Protein AF-A0A1G7J1R3-F1 (afdb_monomer_lite)

Secondary structure (DSSP, 8-state):
---------------TTTHHHHHHHHHHHHHHHTTT-HHHHHHHHHHHHHHHHHHHHHHHHHHHHHHHTT-PPP---

Structure (mmCIF, N/CA/C/O backbone):
data_AF-A0A1G7J1R3-F1
#
_entry.id   AF-A0A1G7J1R3-F1
#
loop_
_atom_site.group_PDB
_atom_site.id
_atom_site.type_symbol
_atom_site.label_atom_id
_atom_site.label_alt_id
_atom_site.label_comp_id
_atom_site.label_asym_id
_atom_site.label_entity_id
_atom_site.label_seq_id
_atom_site.pdbx_PDB_ins_code
_atom_site.Cartn_x
_atom_site.Cartn_y
_atom_site.Cartn_z
_atom_site.occupancy
_atom_site.B_iso_or_equiv
_atom_site.auth_seq_id
_atom_site.auth_comp_id
_atom_site.auth_asym_id
_atom_site.auth_atom_id
_atom_site.pdbx_PDB_model_num
ATOM 1 N N . MET A 1 1 ? 5.864 39.466 28.594 1.00 42.09 1 MET A N 1
ATOM 2 C CA . MET A 1 1 ? 5.054 38.347 28.068 1.00 42.09 1 MET A CA 1
ATOM 3 C C . MET A 1 1 ? 5.972 37.396 27.322 1.00 42.09 1 MET A C 1
ATOM 5 O O . MET A 1 1 ? 6.437 37.727 26.241 1.00 42.09 1 MET A O 1
ATOM 9 N N . HIS A 1 2 ? 6.296 36.266 27.947 1.00 38.28 2 HIS A N 1
ATOM 10 C CA . HIS A 1 2 ? 7.037 35.174 27.325 1.00 38.28 2 HIS A CA 1
ATOM 11 C C . HIS A 1 2 ? 6.091 34.399 26.403 1.00 38.28 2 HIS A C 1
ATOM 13 O O . HIS A 1 2 ? 5.106 33.850 26.888 1.00 38.28 2 HIS A O 1
ATOM 19 N N . HIS A 1 3 ? 6.399 34.318 25.109 1.00 47.00 3 HIS A N 1
ATOM 20 C CA . HIS A 1 3 ? 5.863 33.260 24.257 1.00 47.00 3 HIS A CA 1
ATOM 21 C C . HIS A 1 3 ? 6.993 32.271 23.987 1.00 47.00 3 HIS A C 1
ATOM 23 O O . HIS A 1 3 ? 7.872 32.493 23.159 1.00 47.00 3 HIS A O 1
ATOM 29 N N . LEU A 1 4 ? 6.989 31.215 24.797 1.00 47.25 4 LEU A N 1
ATOM 30 C CA . LEU A 1 4 ? 7.787 30.014 24.616 1.00 47.25 4 LEU A CA 1
ATOM 31 C C . LEU A 1 4 ? 7.338 29.345 23.313 1.00 47.25 4 LEU A C 1
ATOM 33 O O . LEU A 1 4 ? 6.170 28.994 23.172 1.00 47.25 4 LEU A O 1
ATOM 37 N N . ASN A 1 5 ? 8.270 29.185 22.378 1.00 50.75 5 ASN A N 1
ATOM 38 C CA . ASN A 1 5 ? 8.136 28.261 21.261 1.00 50.75 5 ASN A CA 1
ATOM 39 C C . ASN A 1 5 ? 8.281 26.837 21.835 1.00 50.75 5 ASN A C 1
ATOM 41 O O . ASN A 1 5 ? 9.353 26.535 22.371 1.00 50.75 5 ASN A O 1
ATOM 45 N N . PRO A 1 6 ? 7.249 25.975 21.817 1.00 54.38 6 PRO A N 1
ATOM 46 C CA . PRO A 1 6 ? 7.392 24.605 22.281 1.00 54.38 6 PRO A CA 1
ATOM 47 C C . PRO A 1 6 ? 8.239 23.859 21.254 1.00 54.38 6 PRO A C 1
ATOM 49 O O . PRO A 1 6 ? 7.835 23.685 20.105 1.00 54.38 6 PRO A O 1
ATOM 52 N N . GLY A 1 7 ? 9.442 23.467 21.666 1.00 44.81 7 GLY A N 1
ATOM 53 C CA . GLY A 1 7 ? 10.327 22.646 20.859 1.00 44.81 7 GLY A CA 1
ATOM 54 C C . GLY A 1 7 ? 9.624 21.358 20.447 1.00 44.81 7 GLY A C 1
ATOM 55 O O . GLY A 1 7 ? 9.309 20.521 21.289 1.00 44.81 7 GLY A O 1
ATOM 56 N N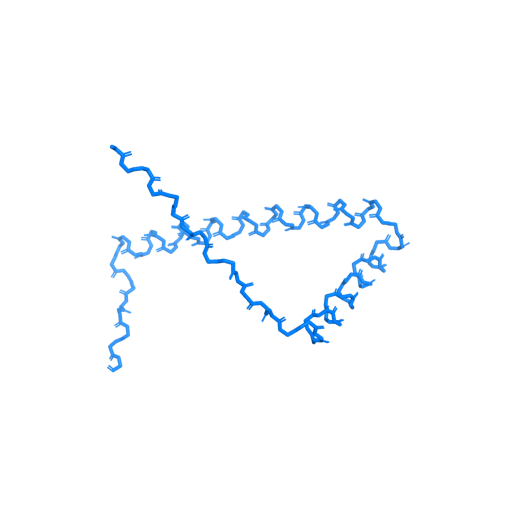 . TYR A 1 8 ? 9.422 21.187 19.144 1.00 55.62 8 TYR A N 1
ATOM 57 C CA . TYR A 1 8 ? 9.367 19.852 18.574 1.00 55.62 8 TYR A CA 1
ATOM 58 C C . TYR A 1 8 ? 10.775 19.268 18.725 1.00 55.62 8 TYR A C 1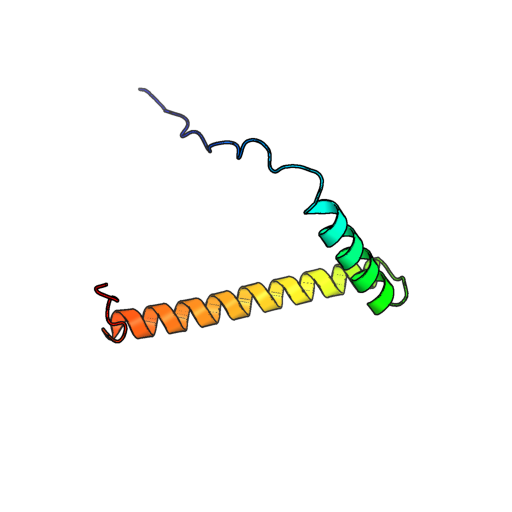
ATOM 60 O O . TYR A 1 8 ? 11.722 19.861 18.196 1.00 55.62 8 TYR A O 1
ATOM 68 N N . PRO A 1 9 ? 10.969 18.165 19.465 1.00 53.78 9 PRO A N 1
ATOM 69 C CA . PRO A 1 9 ? 12.235 17.463 19.410 1.00 53.78 9 PRO A CA 1
ATOM 70 C C . PRO A 1 9 ? 12.404 16.967 17.972 1.00 53.78 9 PRO A C 1
ATOM 72 O O . PRO A 1 9 ? 11.696 16.066 17.526 1.00 53.78 9 PRO A O 1
ATOM 75 N N . MET A 1 10 ? 13.320 17.600 17.235 1.00 52.84 10 MET A N 1
ATOM 76 C CA . MET A 1 10 ? 13.930 17.022 16.042 1.00 52.84 10 MET A CA 1
ATOM 77 C C . MET A 1 10 ? 14.353 15.601 16.412 1.00 52.84 10 MET A C 1
ATOM 79 O O . MET A 1 10 ? 15.219 15.422 17.271 1.00 52.84 10 MET A O 1
ATOM 83 N N . MET A 1 11 ? 13.704 14.598 15.818 1.00 52.75 11 MET A N 1
ATOM 84 C CA . MET A 1 11 ? 14.154 13.210 15.873 1.00 52.75 11 MET A CA 1
ATOM 85 C C . MET A 1 11 ? 15.559 13.167 15.274 1.00 52.75 11 MET A C 1
ATOM 87 O O . MET A 1 11 ? 15.747 13.186 14.062 1.00 52.75 11 MET A O 1
ATOM 91 N N . SER A 1 12 ? 16.546 13.197 16.162 1.00 52.12 12 SER A N 1
ATOM 92 C CA . SER A 1 12 ? 17.957 13.045 15.854 1.00 52.12 12 SER A CA 1
ATOM 93 C C . SER A 1 12 ? 18.194 11.646 15.285 1.00 52.12 12 SER A C 1
ATOM 95 O O . SER A 1 12 ? 17.981 10.666 15.991 1.00 52.12 12 SER A O 1
ATOM 97 N N . ALA A 1 13 ? 18.639 11.608 14.025 1.00 54.62 13 ALA A N 1
ATOM 98 C CA . ALA A 1 13 ? 19.343 10.527 13.329 1.00 54.62 13 ALA A CA 1
ATOM 99 C C . ALA A 1 13 ? 18.815 9.094 13.562 1.00 54.62 13 ALA A C 1
ATOM 101 O O . ALA A 1 13 ? 19.279 8.384 14.454 1.00 54.62 13 ALA A O 1
ATOM 102 N N . ARG A 1 14 ? 17.909 8.625 12.688 1.00 54.66 14 ARG A N 1
ATOM 103 C CA . ARG A 1 14 ? 17.821 7.177 12.413 1.00 54.66 14 ARG A CA 1
ATOM 104 C C . ARG A 1 14 ? 19.127 6.749 11.722 1.00 54.66 14 ARG A C 1
ATOM 106 O O . ARG A 1 14 ? 19.665 7.546 10.957 1.00 54.66 14 ARG A O 1
ATOM 113 N N . PRO A 1 15 ? 19.656 5.543 11.985 1.00 48.69 15 PRO A N 1
ATOM 114 C CA . PRO A 1 15 ? 20.791 5.025 11.229 1.00 48.69 15 PRO A CA 1
ATOM 115 C C . PRO A 1 15 ? 20.370 4.886 9.756 1.00 48.69 15 PRO A C 1
ATOM 117 O O . PRO A 1 15 ? 19.545 4.042 9.421 1.00 48.69 15 PRO A O 1
ATOM 120 N N . GLU A 1 16 ? 20.881 5.769 8.896 1.00 57.09 16 GLU A N 1
ATOM 121 C CA . GLU A 1 16 ? 20.558 5.864 7.462 1.00 57.09 16 GLU A CA 1
ATOM 122 C C . GLU A 1 16 ? 21.232 4.760 6.625 1.00 57.09 16 GLU A C 1
ATOM 124 O O . GLU A 1 16 ? 21.938 5.061 5.668 1.00 57.09 16 GLU A O 1
ATOM 129 N N . SER A 1 17 ? 21.084 3.477 6.968 1.00 58.22 17 SER A N 1
ATOM 130 C CA . SER A 1 17 ? 21.688 2.438 6.111 1.00 58.22 17 SER A CA 1
ATOM 131 C C . SER A 1 17 ? 20.928 1.130 5.938 1.00 58.22 17 SER A C 1
ATOM 133 O O . SER A 1 17 ? 21.178 0.467 4.945 1.00 58.22 17 SER A O 1
ATOM 135 N N . ASP A 1 18 ? 19.984 0.772 6.814 1.00 58.53 18 ASP A N 1
ATOM 136 C CA . ASP A 1 18 ? 19.274 -0.519 6.684 1.00 58.53 18 ASP A CA 1
ATOM 137 C C . ASP A 1 18 ? 17.781 -0.349 6.339 1.00 58.53 18 ASP A C 1
ATOM 139 O O . ASP A 1 18 ? 17.192 -1.184 5.655 1.00 58.53 18 ASP A O 1
ATOM 143 N N . ASP A 1 19 ? 17.157 0.749 6.785 1.00 61.28 19 ASP A N 1
ATOM 144 C CA . ASP A 1 19 ? 15.756 1.069 6.466 1.00 61.28 19 ASP A CA 1
ATOM 145 C C . ASP A 1 19 ? 15.585 1.536 5.004 1.00 61.28 19 ASP A C 1
ATOM 147 O O . ASP A 1 19 ? 14.506 1.375 4.430 1.00 61.28 19 ASP A O 1
ATOM 151 N N . ASP A 1 20 ? 16.642 2.099 4.407 1.00 66.44 20 ASP A N 1
ATOM 152 C CA . ASP A 1 20 ? 16.642 2.628 3.035 1.00 66.44 20 ASP A CA 1
ATOM 153 C C . ASP A 1 20 ? 16.643 1.491 2.002 1.00 66.44 20 ASP A C 1
ATOM 155 O O . ASP A 1 20 ? 15.812 1.474 1.098 1.00 66.44 20 ASP A O 1
ATOM 159 N N . ASP A 1 21 ? 17.456 0.451 2.222 1.00 79.25 21 ASP A N 1
ATOM 160 C CA . ASP A 1 21 ? 17.512 -0.737 1.358 1.00 79.25 21 ASP A CA 1
ATOM 161 C C . ASP A 1 21 ? 16.154 -1.457 1.272 1.00 79.25 21 ASP A C 1
ATOM 163 O O . ASP A 1 21 ? 15.727 -1.913 0.206 1.00 79.25 21 ASP A O 1
ATOM 167 N N . GLY A 1 22 ? 15.444 -1.555 2.401 1.00 91.62 22 GLY A N 1
ATOM 168 C CA . GLY A 1 22 ? 14.110 -2.153 2.449 1.00 91.62 22 GLY A CA 1
ATOM 169 C C . GLY A 1 22 ? 13.050 -1.292 1.760 1.00 91.62 22 GLY A C 1
ATOM 170 O O . GLY A 1 22 ? 12.147 -1.826 1.107 1.00 91.62 22 GLY A O 1
ATOM 171 N N . LEU A 1 23 ? 13.166 0.032 1.888 1.00 92.88 23 LEU A N 1
ATOM 172 C CA . LEU A 1 23 ? 12.267 0.974 1.236 1.00 92.88 23 LEU A CA 1
ATOM 173 C C . LEU A 1 23 ? 12.455 0.954 -0.282 1.00 92.88 23 LEU A C 1
ATOM 175 O O . LEU A 1 23 ? 11.471 0.791 -1.001 1.00 92.88 23 LEU A O 1
ATOM 179 N N . GLU A 1 24 ? 13.690 1.046 -0.767 1.00 94.88 24 GLU A N 1
ATOM 180 C CA . GLU A 1 24 ? 14.002 1.020 -2.199 1.00 94.88 24 GLU A CA 1
ATOM 181 C C . GLU A 1 24 ? 13.566 -0.305 -2.846 1.00 94.88 24 GLU A C 1
ATOM 183 O O . GLU A 1 24 ? 12.914 -0.311 -3.892 1.00 94.88 24 GLU A O 1
ATOM 188 N N . ALA A 1 25 ? 13.765 -1.442 -2.167 1.00 96.00 25 ALA A N 1
ATOM 189 C CA . ALA A 1 25 ? 13.248 -2.726 -2.641 1.00 96.00 25 ALA A CA 1
ATOM 190 C C . ALA A 1 25 ? 11.708 -2.757 -2.739 1.00 96.00 25 ALA A C 1
ATOM 192 O O . ALA A 1 25 ? 11.152 -3.390 -3.642 1.00 96.00 25 ALA A O 1
ATOM 193 N N . ALA A 1 26 ? 10.996 -2.095 -1.822 1.00 96.06 26 ALA A N 1
ATOM 194 C CA . ALA A 1 26 ? 9.538 -1.982 -1.873 1.00 96.06 26 ALA A CA 1
ATOM 195 C C . ALA A 1 26 ? 9.072 -1.026 -2.985 1.00 96.06 26 ALA A C 1
ATOM 197 O O . ALA A 1 26 ? 8.055 -1.287 -3.637 1.00 96.06 26 ALA A O 1
ATOM 198 N N . VAL A 1 27 ? 9.827 0.047 -3.239 1.00 96.81 27 VAL A N 1
ATOM 199 C CA . VAL A 1 27 ? 9.601 0.964 -4.364 1.00 96.81 27 VAL A CA 1
ATOM 200 C C . VAL A 1 27 ? 9.723 0.209 -5.685 1.00 96.81 27 VAL A C 1
ATOM 202 O O . VAL A 1 27 ? 8.790 0.245 -6.492 1.00 96.81 27 VAL A O 1
ATOM 205 N N . ASP A 1 28 ? 10.798 -0.555 -5.874 1.00 97.75 28 ASP A N 1
ATOM 206 C CA . ASP A 1 28 ? 11.010 -1.370 -7.073 1.00 97.75 28 ASP A CA 1
ATOM 207 C C . ASP A 1 28 ? 9.883 -2.387 -7.286 1.00 97.75 28 ASP A C 1
ATOM 209 O O . ASP A 1 28 ? 9.377 -2.556 -8.401 1.00 97.75 28 ASP A O 1
ATOM 213 N N . GLN A 1 29 ? 9.420 -3.026 -6.210 1.00 97.94 29 GLN A N 1
ATOM 214 C CA . GLN A 1 29 ? 8.276 -3.936 -6.264 1.00 97.94 29 GLN A CA 1
ATOM 215 C C . GLN A 1 29 ? 6.992 -3.218 -6.695 1.00 97.94 29 GLN A C 1
ATOM 217 O O . GLN A 1 29 ? 6.268 -3.725 -7.555 1.00 97.94 29 GLN A O 1
ATOM 222 N N . ALA A 1 30 ? 6.710 -2.032 -6.152 1.00 98.12 30 ALA A N 1
ATOM 223 C CA . ALA A 1 30 ? 5.522 -1.256 -6.503 1.00 98.12 30 ALA A CA 1
ATOM 224 C C . ALA A 1 30 ? 5.558 -0.759 -7.961 1.00 98.12 30 ALA A C 1
ATOM 226 O O . ALA A 1 30 ? 4.534 -0.759 -8.656 1.00 98.12 30 ALA A O 1
ATOM 227 N N . ILE A 1 31 ? 6.737 -0.366 -8.451 1.00 98.62 31 ILE A N 1
ATOM 228 C CA . ILE A 1 31 ? 6.957 0.010 -9.852 1.00 98.62 31 ILE A CA 1
ATOM 229 C C . ILE A 1 31 ? 6.747 -1.205 -10.761 1.00 98.62 31 ILE A C 1
ATOM 231 O O . ILE A 1 31 ? 5.998 -1.119 -11.740 1.00 98.62 31 ILE A O 1
ATOM 235 N N . SER A 1 32 ? 7.344 -2.348 -10.414 1.00 98.50 32 SER A N 1
ATOM 236 C CA . SER A 1 32 ? 7.213 -3.610 -11.151 1.00 98.50 32 SER A CA 1
ATOM 237 C C . SER A 1 32 ? 5.757 -4.083 -11.228 1.00 98.50 32 SER A C 1
ATOM 239 O O . SER A 1 32 ? 5.264 -4.402 -12.312 1.00 98.50 32 SER A O 1
ATOM 241 N N . ALA A 1 33 ? 5.014 -4.009 -10.119 1.00 98.06 33 ALA A N 1
ATOM 242 C CA . ALA A 1 33 ? 3.591 -4.350 -10.063 1.00 98.06 33 ALA A CA 1
ATOM 243 C C . ALA A 1 33 ? 2.718 -3.476 -10.985 1.00 98.06 33 ALA A C 1
ATOM 245 O O . ALA A 1 33 ? 1.671 -3.920 -11.454 1.00 98.06 33 ALA A O 1
ATOM 246 N N . CYS A 1 34 ? 3.161 -2.252 -11.286 1.00 98.44 34 CYS A N 1
ATOM 247 C CA . CYS A 1 34 ? 2.496 -1.339 -12.218 1.00 98.44 34 CYS A CA 1
ATOM 248 C C . CYS A 1 34 ? 3.092 -1.376 -13.637 1.00 98.44 34 CYS A C 1
ATOM 250 O O . CYS A 1 34 ? 2.829 -0.476 -14.440 1.00 98.44 34 CYS A O 1
ATOM 252 N N . GLY A 1 35 ? 3.923 -2.375 -13.953 1.00 98.06 35 GLY A N 1
ATOM 253 C CA . GLY A 1 35 ? 4.558 -2.523 -15.263 1.00 98.06 35 GLY A CA 1
ATOM 254 C C . GLY A 1 35 ? 5.527 -1.390 -15.610 1.00 98.06 35 GLY A C 1
ATOM 255 O O . GLY A 1 35 ? 5.638 -1.017 -16.775 1.00 98.06 35 GLY A O 1
ATOM 256 N N . GLY A 1 36 ? 6.176 -0.786 -14.611 1.00 98.12 36 GLY A N 1
ATOM 257 C CA . GLY A 1 36 ? 7.104 0.333 -14.805 1.00 98.12 36 GLY A CA 1
ATOM 258 C C . GLY A 1 36 ? 6.437 1.706 -14.948 1.00 98.12 36 GLY A C 1
ATOM 259 O O . GLY A 1 36 ? 7.126 2.714 -15.104 1.00 98.12 36 GLY A O 1
ATOM 260 N N . ASN A 1 37 ? 5.104 1.794 -14.901 1.00 98.44 37 ASN A N 1
ATOM 261 C CA . ASN A 1 37 ? 4.406 3.069 -15.042 1.00 98.44 37 ASN A CA 1
ATOM 262 C C . ASN A 1 37 ? 4.394 3.850 -13.721 1.00 98.44 37 ASN A C 1
ATOM 264 O O . ASN A 1 37 ? 3.480 3.705 -12.913 1.00 98.44 37 ASN A O 1
ATOM 268 N N . LEU A 1 38 ? 5.356 4.761 -13.558 1.00 98.31 38 LEU A N 1
ATOM 269 C CA . LEU A 1 38 ? 5.508 5.577 -12.347 1.00 98.31 38 LEU A CA 1
ATOM 270 C C . LEU A 1 38 ? 4.244 6.367 -11.973 1.00 98.31 38 LEU A C 1
ATOM 272 O O . LEU A 1 38 ? 3.909 6.493 -10.798 1.00 98.31 38 LEU A O 1
ATOM 276 N N . ARG A 1 39 ? 3.490 6.881 -12.956 1.00 98.44 39 ARG A N 1
ATOM 277 C CA . ARG A 1 39 ? 2.253 7.629 -12.676 1.00 98.44 39 ARG A CA 1
ATOM 278 C C . ARG A 1 39 ? 1.147 6.714 -12.151 1.00 98.44 39 ARG A C 1
ATOM 280 O O . ARG A 1 39 ? 0.367 7.144 -11.302 1.00 98.44 39 ARG A O 1
ATOM 287 N N . ALA A 1 40 ? 1.063 5.485 -12.658 1.00 98.44 40 ALA A N 1
ATOM 288 C CA . ALA A 1 40 ? 0.155 4.471 -12.133 1.00 98.44 40 ALA A CA 1
ATOM 289 C C . ALA A 1 40 ? 0.587 4.020 -10.730 1.00 98.44 40 ALA A C 1
ATOM 291 O O . ALA A 1 40 ? -0.263 3.970 -9.846 1.00 98.44 40 ALA A O 1
ATOM 292 N N . THR A 1 41 ? 1.888 3.815 -10.500 1.00 98.69 41 THR A N 1
ATOM 293 C CA . THR A 1 41 ? 2.449 3.488 -9.180 1.00 98.69 41 THR A CA 1
ATOM 294 C C . THR A 1 41 ? 2.102 4.547 -8.143 1.00 98.69 41 THR A C 1
ATOM 296 O O . THR A 1 41 ? 1.527 4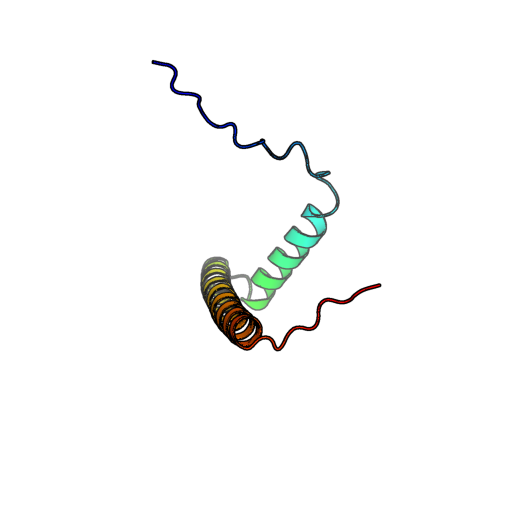.220 -7.112 1.00 98.69 41 THR A O 1
ATOM 299 N N . ILE A 1 42 ? 2.346 5.830 -8.430 1.00 98.62 42 ILE A N 1
ATOM 300 C CA . ILE A 1 42 ? 2.024 6.925 -7.500 1.00 98.62 42 ILE A CA 1
ATOM 301 C C . ILE A 1 42 ? 0.524 6.955 -7.182 1.00 98.62 42 ILE A C 1
ATOM 303 O O . ILE A 1 42 ? 0.139 7.107 -6.026 1.00 98.62 42 ILE A O 1
ATOM 307 N N . ARG A 1 43 ? -0.343 6.771 -8.187 1.00 98.50 43 ARG A N 1
ATOM 308 C CA . ARG A 1 43 ? -1.797 6.701 -7.962 1.00 98.50 43 ARG A CA 1
ATOM 309 C C . ARG A 1 43 ? -2.186 5.517 -7.081 1.00 98.50 43 ARG A C 1
ATOM 311 O O . ARG A 1 43 ? -3.005 5.691 -6.187 1.00 98.50 43 ARG A O 1
ATOM 318 N N . ALA A 1 44 ? -1.606 4.344 -7.328 1.00 98.31 44 ALA A N 1
ATOM 319 C CA . ALA A 1 44 ? -1.860 3.150 -6.532 1.00 98.31 44 ALA A CA 1
ATOM 320 C C . ALA A 1 44 ? -1.423 3.345 -5.074 1.00 98.31 44 ALA A C 1
ATOM 322 O O . ALA A 1 44 ? -2.181 3.010 -4.171 1.00 98.31 44 ALA A O 1
ATOM 323 N N . LEU A 1 45 ? -0.254 3.952 -4.844 1.00 98.00 45 LEU A N 1
ATOM 324 C CA . LEU A 1 45 ? 0.250 4.248 -3.502 1.00 98.00 45 LEU A CA 1
ATOM 325 C C . LEU A 1 45 ? -0.631 5.257 -2.752 1.00 98.00 45 LEU A C 1
ATOM 327 O O . LEU A 1 45 ? -0.902 5.054 -1.574 1.00 98.00 45 LEU A O 1
ATOM 331 N N . ILE A 1 46 ? -1.132 6.301 -3.422 1.00 98.44 46 ILE A N 1
ATOM 332 C CA . ILE A 1 46 ? -2.071 7.256 -2.806 1.00 98.44 46 ILE A CA 1
ATOM 333 C C . ILE A 1 46 ? -3.354 6.539 -2.366 1.00 98.44 46 ILE A C 1
ATOM 335 O O . ILE A 1 46 ? -3.758 6.664 -1.215 1.00 98.44 46 ILE A O 1
ATOM 339 N N . VAL A 1 47 ? -3.955 5.737 -3.251 1.00 98.19 47 VAL A N 1
ATOM 340 C CA . VAL A 1 47 ? -5.180 4.982 -2.935 1.00 98.19 47 VAL A CA 1
ATOM 341 C C . VAL A 1 47 ? -4.942 3.964 -1.815 1.00 98.19 47 VAL A C 1
ATOM 343 O O . VAL A 1 47 ? -5.786 3.805 -0.936 1.00 98.19 47 VAL A O 1
ATOM 346 N N . ALA A 1 48 ? -3.794 3.282 -1.817 1.00 97.50 48 ALA A N 1
ATOM 347 C CA . ALA A 1 48 ? -3.427 2.347 -0.759 1.00 97.50 48 ALA A CA 1
ATOM 348 C C . ALA A 1 48 ? -3.266 3.056 0.595 1.00 97.50 48 ALA A C 1
ATOM 350 O O . ALA A 1 48 ? -3.754 2.552 1.603 1.00 97.50 48 ALA A O 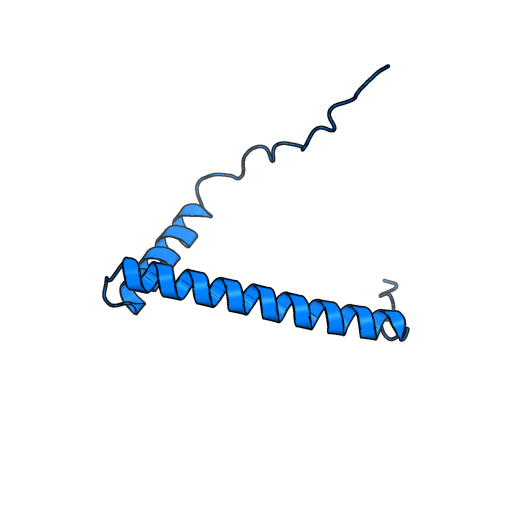1
ATOM 351 N N . ASN A 1 49 ? -2.646 4.238 0.618 1.00 97.69 49 ASN A N 1
ATOM 352 C CA . ASN A 1 49 ? -2.514 5.032 1.837 1.00 97.69 49 ASN A CA 1
ATOM 353 C C . ASN A 1 49 ? -3.879 5.494 2.362 1.00 97.69 49 ASN A C 1
ATOM 355 O O . ASN A 1 49 ? -4.166 5.278 3.536 1.00 97.69 49 ASN A O 1
ATOM 359 N N . GLU A 1 50 ? -4.750 6.035 1.501 1.00 98.19 50 GLU A N 1
ATOM 360 C CA . GLU A 1 50 ? -6.121 6.419 1.883 1.00 98.19 50 GLU A CA 1
ATOM 361 C C . GLU A 1 50 ? -6.902 5.229 2.468 1.00 98.19 50 GLU A C 1
ATOM 363 O O . GLU A 1 50 ? -7.635 5.366 3.450 1.00 98.19 50 GLU A O 1
ATOM 368 N N . PHE A 1 51 ? -6.733 4.034 1.894 1.00 97.50 51 PHE A N 1
ATOM 369 C CA . PHE A 1 51 ? -7.332 2.810 2.422 1.00 97.50 51 PHE A CA 1
ATOM 370 C C . PHE A 1 51 ? -6.803 2.467 3.823 1.00 97.50 51 PHE A C 1
ATOM 372 O O . PHE A 1 51 ? -7.597 2.221 4.731 1.00 97.50 51 PHE A O 1
ATOM 379 N N . LEU A 1 52 ? -5.483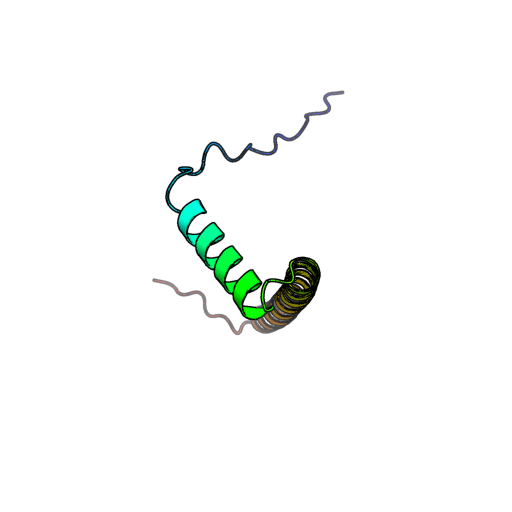 2.493 4.026 1.00 97.44 52 LEU A N 1
ATOM 380 C CA . LEU A 1 52 ? -4.869 2.193 5.324 1.00 97.44 52 LEU A CA 1
ATOM 381 C C . LEU A 1 52 ? -5.283 3.198 6.407 1.00 97.44 52 LEU A C 1
ATOM 383 O O . LEU A 1 52 ? -5.585 2.796 7.531 1.00 97.44 52 LEU A O 1
ATOM 387 N N . GLU A 1 53 ? -5.345 4.488 6.080 1.00 97.12 53 GLU A N 1
ATOM 388 C CA . GLU A 1 53 ? -5.810 5.533 7.000 1.00 97.12 53 GLU A CA 1
ATOM 389 C C . GLU A 1 53 ? -7.262 5.296 7.442 1.00 97.12 53 GLU A C 1
ATOM 391 O O . GLU A 1 53 ? -7.593 5.440 8.626 1.00 97.12 53 GLU A O 1
ATOM 396 N N . ASN A 1 54 ? -8.121 4.859 6.516 1.00 97.31 54 ASN A N 1
ATOM 397 C CA . ASN A 1 54 ? -9.505 4.505 6.820 1.00 97.31 54 ASN A CA 1
ATOM 398 C C . ASN A 1 54 ? -9.601 3.270 7.728 1.00 97.31 54 ASN A C 1
ATOM 400 O O . ASN A 1 54 ? -10.312 3.315 8.734 1.00 97.31 54 ASN A O 1
ATOM 404 N N . GLU A 1 55 ? -8.858 2.199 7.438 1.00 96.94 55 GLU A N 1
ATOM 405 C CA . GLU A 1 55 ? -8.837 0.987 8.272 1.00 96.94 55 GLU A CA 1
ATOM 406 C C . GLU A 1 55 ? -8.337 1.280 9.696 1.00 96.94 55 GLU A C 1
ATOM 408 O O . GLU A 1 55 ? -8.925 0.816 10.678 1.00 96.94 55 GLU A O 1
ATOM 413 N N . VAL A 1 56 ? -7.298 2.113 9.838 1.00 96.81 56 VAL A N 1
ATOM 414 C CA . VAL A 1 56 ? -6.805 2.563 11.150 1.00 96.81 56 VAL A CA 1
ATOM 415 C C . VAL A 1 56 ? -7.882 3.349 11.898 1.00 96.81 56 VAL A C 1
ATOM 417 O O . VAL A 1 56 ? -8.101 3.108 13.088 1.00 96.81 56 VAL A O 1
ATOM 420 N N . SER A 1 57 ? -8.584 4.258 11.218 1.00 95.81 57 SER A N 1
ATOM 421 C CA . SER A 1 57 ? -9.680 5.036 11.806 1.00 95.81 57 SER A CA 1
ATOM 422 C C . SER A 1 57 ? -10.808 4.136 12.320 1.00 95.81 57 SER A C 1
ATOM 424 O O . SER A 1 57 ? -11.266 4.293 13.458 1.00 95.81 57 SER A O 1
ATOM 426 N N . GLU A 1 58 ? -11.225 3.144 11.533 1.00 95.31 58 GLU A N 1
ATOM 427 C CA . GLU A 1 58 ? -12.257 2.186 11.938 1.00 95.31 58 GLU A CA 1
ATOM 428 C C . GLU A 1 58 ? -11.804 1.302 13.104 1.00 95.31 58 GLU A C 1
ATOM 430 O O . GLU A 1 58 ? -12.548 1.114 14.077 1.00 95.31 58 GLU A O 1
ATOM 435 N N . LEU A 1 59 ? -10.555 0.833 13.082 1.00 95.19 59 LEU A N 1
ATOM 436 C CA . LEU A 1 59 ? -9.989 0.061 14.182 1.00 95.19 59 LEU A CA 1
ATOM 437 C C . LEU A 1 59 ? -9.937 0.884 15.477 1.00 95.19 59 LEU A C 1
ATOM 439 O O . LEU A 1 59 ? -10.348 0.401 16.536 1.00 95.19 59 LEU A O 1
ATOM 443 N N . MET A 1 60 ? -9.504 2.144 15.407 1.00 93.44 60 MET A N 1
ATOM 444 C CA . MET A 1 60 ? -9.475 3.044 16.562 1.00 93.44 60 MET A CA 1
ATOM 445 C C . MET A 1 60 ? -10.872 3.280 17.145 1.00 93.44 60 MET A C 1
ATOM 447 O O . MET A 1 60 ? -11.038 3.249 18.368 1.00 93.44 60 MET A O 1
ATOM 451 N N . LYS A 1 61 ? -11.901 3.441 16.303 1.00 92.69 61 LYS A N 1
ATOM 452 C CA . LYS A 1 61 ? -13.299 3.542 16.762 1.00 92.69 61 LYS A CA 1
ATOM 453 C C . LYS A 1 61 ? -13.743 2.273 17.489 1.00 92.69 61 LYS A C 1
ATOM 455 O O . LYS A 1 61 ? -14.374 2.355 18.548 1.00 92.69 61 LYS A O 1
ATOM 460 N N . ALA A 1 62 ? -13.403 1.098 16.957 1.00 91.12 62 ALA A N 1
ATOM 461 C CA . ALA A 1 62 ? -13.735 -0.181 17.578 1.00 91.12 62 ALA A CA 1
ATOM 462 C C . ALA A 1 62 ? -13.051 -0.350 18.945 1.00 91.12 62 ALA A C 1
ATOM 464 O O . ALA A 1 62 ? -13.708 -0.729 19.923 1.00 91.12 62 ALA A O 1
ATOM 465 N N . VAL A 1 63 ? -11.766 0.001 19.042 1.00 89.38 63 VAL A N 1
ATOM 466 C CA . VAL A 1 63 ? -11.004 -0.010 20.299 1.00 89.38 63 VAL A CA 1
ATOM 467 C C . VAL A 1 63 ? -11.605 0.971 21.307 1.00 89.38 63 VAL A C 1
ATOM 469 O O . VAL A 1 63 ? -11.908 0.575 22.433 1.00 89.38 63 VAL A O 1
ATOM 472 N N . ALA A 1 64 ? -11.881 2.217 20.915 1.00 87.12 64 ALA A N 1
ATOM 473 C CA . ALA A 1 64 ? -12.497 3.210 21.796 1.00 87.12 64 ALA A CA 1
ATOM 474 C C . ALA A 1 64 ? -13.858 2.734 22.339 1.00 87.12 64 ALA A C 1
ATOM 476 O O . ALA A 1 64 ? -14.150 2.876 23.530 1.00 87.12 64 ALA A O 1
ATOM 477 N N . LYS A 1 65 ? -14.674 2.093 21.492 1.00 86.00 65 LYS A N 1
ATOM 478 C CA . LYS A 1 65 ? -15.954 1.489 21.890 1.00 86.00 65 LYS A CA 1
ATOM 479 C C . LYS A 1 65 ? -15.780 0.313 22.853 1.00 86.00 65 LYS A C 1
ATOM 481 O O . LYS A 1 65 ? -16.597 0.132 23.752 1.00 86.00 65 LYS A O 1
ATOM 486 N N . ALA A 1 66 ? -14.756 -0.516 22.682 1.00 83.50 66 ALA A N 1
ATOM 487 C CA . ALA A 1 66 ? -14.478 -1.611 23.609 1.00 83.50 66 ALA A CA 1
ATOM 488 C C . ALA A 1 66 ? -13.962 -1.095 24.966 1.00 83.50 66 ALA A C 1
ATOM 490 O O . ALA A 1 66 ? -14.364 -1.617 26.010 1.00 83.50 66 ALA A O 1
ATOM 491 N N . HIS A 1 67 ? -13.157 -0.029 24.955 1.00 79.69 67 HIS A N 1
ATOM 492 C CA . HIS A 1 67 ? -12.658 0.639 26.156 1.00 79.69 67 HIS A CA 1
ATOM 493 C C . HIS A 1 67 ? -13.782 1.305 26.954 1.00 79.69 67 HIS A C 1
ATOM 495 O O . HIS A 1 67 ? -13.908 1.054 28.150 1.00 79.69 67 HIS A O 1
ATOM 501 N N . SER A 1 68 ? -14.672 2.060 26.301 1.00 80.81 68 SER A N 1
ATOM 502 C CA . SER A 1 68 ? -15.827 2.679 26.974 1.00 80.81 68 SER A CA 1
ATOM 503 C C . SER A 1 68 ? -16.804 1.661 27.570 1.00 80.81 68 SER A C 1
ATOM 505 O O . SER A 1 68 ? -17.525 1.968 28.515 1.00 80.81 68 SER A O 1
ATOM 507 N N . ARG A 1 69 ? -16.803 0.423 27.064 1.00 82.69 69 ARG A N 1
ATOM 508 C CA . ARG A 1 69 ? -17.591 -0.696 27.602 1.00 82.69 69 ARG A CA 1
ATOM 509 C C . ARG A 1 69 ? -16.865 -1.501 28.685 1.00 82.69 69 ARG A C 1
ATOM 511 O O . ARG A 1 69 ? -17.359 -2.564 29.054 1.00 82.69 69 ARG A O 1
ATOM 518 N N . GLY A 1 70 ? -15.704 -1.041 29.162 1.00 74.38 70 GLY A N 1
ATOM 519 C CA . GLY A 1 70 ? -14.927 -1.699 30.219 1.00 74.38 70 GLY A CA 1
ATOM 520 C C . GLY A 1 70 ? -14.430 -3.096 29.839 1.00 74.38 70 GLY A C 1
ATOM 521 O O . GLY A 1 70 ? -14.234 -3.940 30.709 1.00 74.38 70 GLY A O 1
ATOM 522 N N . ARG A 1 71 ? -14.291 -3.381 28.535 1.00 69.12 71 ARG A N 1
ATOM 523 C CA . ARG A 1 71 ? -14.034 -4.742 28.038 1.00 69.12 71 ARG A CA 1
ATOM 524 C C . ARG A 1 71 ? -12.550 -5.092 27.916 1.00 69.12 71 ARG A C 1
ATOM 526 O O . ARG A 1 71 ? -12.229 -6.251 27.674 1.00 69.12 71 ARG A O 1
ATOM 533 N N . PHE A 1 72 ? -11.660 -4.122 28.113 1.00 70.19 72 PHE A N 1
ATOM 534 C CA . PHE A 1 72 ? -10.231 -4.378 28.257 1.00 70.19 72 PHE A CA 1
ATOM 535 C C . PHE A 1 72 ? -9.912 -4.613 29.730 1.00 70.19 72 PHE A C 1
ATOM 537 O O . PHE A 1 72 ? -10.081 -3.720 30.557 1.00 70.19 72 PHE A O 1
ATOM 544 N N . LYS A 1 73 ? -9.456 -5.824 30.060 1.00 69.75 73 LYS A N 1
ATOM 545 C CA . LYS A 1 73 ? -8.789 -6.069 31.338 1.00 69.75 73 LYS A CA 1
ATOM 546 C C . LYS A 1 73 ? -7.353 -5.585 31.196 1.00 69.75 73 LYS A C 1
ATOM 548 O O . LYS A 1 73 ? -6.653 -6.033 30.291 1.00 69.75 73 LYS A O 1
ATOM 553 N N . THR A 1 74 ? -6.925 -4.677 32.063 1.00 67.12 74 THR A N 1
ATOM 554 C CA . THR A 1 74 ? -5.507 -4.353 32.214 1.00 67.12 74 THR A CA 1
ATOM 555 C C . THR A 1 74 ? -4.768 -5.636 32.572 1.00 67.12 74 THR A C 1
ATOM 557 O O . THR A 1 74 ? -5.132 -6.326 33.526 1.00 67.12 74 THR A O 1
ATOM 560 N N . TYR A 1 75 ? -3.759 -5.985 31.776 1.00 75.38 75 TYR A N 1
ATOM 561 C CA . TYR A 1 75 ? -2.836 -7.052 32.131 1.00 75.38 75 TYR A CA 1
ATOM 562 C C . TYR A 1 75 ? -2.035 -6.581 33.350 1.00 75.38 75 TYR A C 1
ATOM 564 O O . TYR A 1 75 ? -1.155 -5.732 33.237 1.00 75.38 75 TYR A O 1
ATOM 572 N N . SER A 1 76 ? -2.415 -7.077 34.526 1.00 67.94 76 SER A N 1
ATOM 573 C CA . SER A 1 76 ? -1.653 -6.957 35.767 1.00 67.94 76 SER A CA 1
ATOM 574 C C . SER A 1 76 ? -0.654 -8.107 35.778 1.00 67.94 76 SER A C 1
ATOM 576 O O . SER A 1 76 ? -0.955 -9.167 36.326 1.00 67.94 76 SER A O 1
ATOM 578 N N . GLY A 1 77 ? 0.469 -7.926 35.083 1.00 55.38 77 GLY A N 1
ATOM 579 C CA . GLY A 1 77 ? 1.649 -8.765 35.301 1.00 55.38 77 GLY A CA 1
ATOM 580 C C . GLY A 1 77 ? 2.147 -8.636 36.732 1.00 55.38 77 GLY A C 1
ATOM 581 O O . GLY A 1 77 ? 1.991 -7.530 37.298 1.00 55.38 77 GLY A O 1
#

Foldseek 3Di:
DDDDDPDDPPPPDDPPDDVVVVVVVVVVVLCVVVVNPVVVSVVVVVVVVVVVVVVVVVVVVVVVVCVVVVNDDPPPD

Sequence (77 aa):
MHHLNPGYPMMSARPESDDDDGLEAAVDQAISACGGNLRATIRALIVANE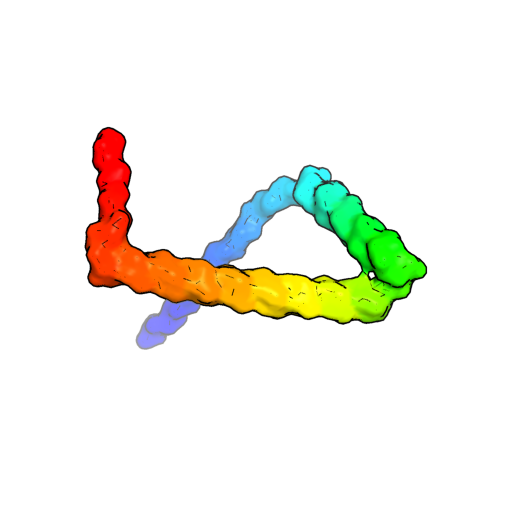FLENEVSELMKAVAKAHSRGRFKTYSG

pLDDT: mean 81.08, std 19.48, range [38.28, 98.69]

Radius of gyration: 20.52 Å; chains: 1; bounding box: 39×47×51 Å

Organism: NCBI:txid1419277